Protein AF-A0A9E6JKS5-F1 (afdb_monomer)

pLDDT: mean 90.29, std 10.04, range [46.62, 97.31]

Foldseek 3Di:
DPDDDQPLLVVLQVPVVVDPDDDDDDDDPPSCNVVSCVVRPPDDADCVDPVSVVVVVVPPPD

Secondary structure (DSSP, 8-state):
---PPPHHHHHHHHHHHH-S-------STTSSHHHHHHHH-SS---TTSHHHHHHHHHGGG-

Structure (mmCIF, N/CA/C/O backbone):
data_AF-A0A9E6JKS5-F1
#
_entry.id   AF-A0A9E6JKS5-F1
#
loop_
_atom_site.group_PDB
_atom_site.id
_atom_site.type_symbol
_atom_site.label_atom_id
_atom_site.label_alt_id
_atom_site.label_comp_id
_atom_site.label_asym_id
_atom_site.label_entity_id
_atom_site.label_seq_id
_atom_site.pdbx_PDB_ins_code
_atom_site.Cartn_x
_atom_site.Cartn_y
_atom_site.Cartn_z
_atom_site.occupancy
_atom_site.B_iso_or_equiv
_atom_site.auth_seq_id
_atom_site.auth_comp_id
_atom_site.auth_asym_id
_atom_site.auth_atom_id
_atom_site.pdbx_PDB_model_num
ATOM 1 N N . MET A 1 1 ? -3.541 14.279 22.920 1.00 46.62 1 MET A N 1
ATOM 2 C CA . MET A 1 1 ? -4.109 14.331 21.553 1.00 46.62 1 MET A CA 1
ATOM 3 C C . MET A 1 1 ? -4.735 12.978 21.276 1.00 46.62 1 MET A C 1
ATOM 5 O O . MET A 1 1 ? -4.032 11.989 21.408 1.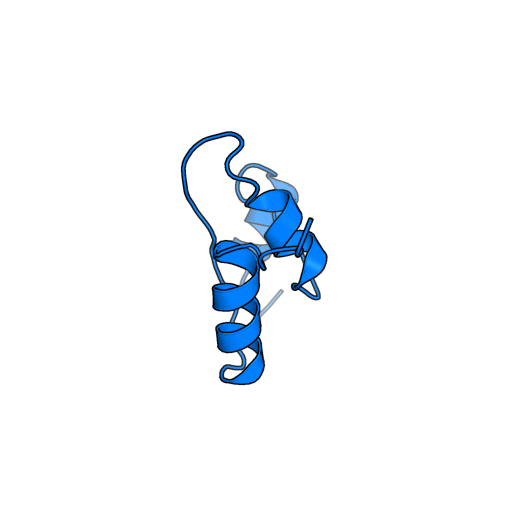00 46.62 1 MET A O 1
ATOM 9 N N . SER A 1 2 ? -6.041 12.913 21.008 1.00 56.75 2 SER A N 1
ATOM 10 C CA . SER A 1 2 ? -6.683 11.649 20.620 1.00 56.75 2 SER A CA 1
ATOM 11 C C . SER A 1 2 ? -6.188 11.287 19.220 1.00 56.75 2 SER A C 1
ATOM 13 O O . SER A 1 2 ? -6.341 12.092 18.298 1.00 56.75 2 SER A O 1
ATOM 15 N N . ASP A 1 3 ? -5.507 10.149 19.096 1.00 71.62 3 ASP A N 1
ATOM 16 C CA . ASP A 1 3 ? -4.961 9.680 17.827 1.00 71.62 3 ASP A CA 1
ATOM 17 C C . ASP A 1 3 ? -6.133 9.315 16.910 1.00 71.62 3 ASP A C 1
ATOM 19 O O . ASP A 1 3 ? -6.878 8.367 17.169 1.00 71.62 3 ASP A O 1
ATOM 23 N N . ARG A 1 4 ? -6.384 10.144 15.893 1.00 75.25 4 ARG A N 1
ATOM 24 C CA . ARG A 1 4 ? -7.441 9.869 14.918 1.00 75.25 4 ARG A CA 1
ATOM 25 C C . ARG A 1 4 ? -6.883 8.880 13.899 1.00 75.25 4 ARG A C 1
ATOM 27 O O . ARG A 1 4 ? -5.853 9.182 13.291 1.00 75.25 4 ARG A O 1
ATOM 34 N N . PRO A 1 5 ? -7.554 7.740 13.666 1.00 75.81 5 PRO A N 1
ATOM 35 C CA . PRO A 1 5 ? -7.057 6.751 12.726 1.00 75.81 5 PRO A CA 1
ATOM 36 C C . PRO A 1 5 ? -6.931 7.364 11.326 1.00 75.81 5 PRO A C 1
ATOM 38 O O . PRO A 1 5 ? -7.777 8.141 10.873 1.00 75.81 5 PRO A O 1
ATOM 41 N N . ARG A 1 6 ? -5.826 7.049 10.644 1.00 85.62 6 ARG A N 1
ATOM 42 C CA . ARG A 1 6 ? -5.552 7.557 9.296 1.00 85.62 6 ARG A CA 1
ATOM 43 C C . ARG A 1 6 ? -6.570 6.973 8.322 1.00 85.62 6 ARG A C 1
ATOM 45 O O . ARG A 1 6 ? -6.676 5.756 8.231 1.00 85.62 6 ARG A O 1
ATOM 52 N N . LEU A 1 7 ? -7.213 7.823 7.516 1.00 89.69 7 LEU A N 1
ATOM 53 C CA . LEU A 1 7 ? -8.248 7.404 6.558 1.00 89.69 7 LEU A CA 1
ATOM 54 C C . LEU A 1 7 ? -7.816 6.208 5.690 1.00 89.69 7 LEU A C 1
ATOM 56 O O . LEU A 1 7 ? -8.542 5.224 5.599 1.00 89.69 7 LEU A O 1
ATOM 60 N N . TYR A 1 8 ? -6.616 6.263 5.099 1.00 92.38 8 TYR A N 1
ATOM 61 C CA . TYR A 1 8 ? -6.100 5.163 4.276 1.00 92.38 8 TYR A CA 1
ATOM 62 C C . TYR A 1 8 ? -5.938 3.856 5.059 1.00 92.38 8 TYR A C 1
ATOM 64 O O . TYR A 1 8 ? -6.215 2.798 4.509 1.00 92.38 8 TYR A O 1
ATOM 72 N N . ALA A 1 9 ? -5.512 3.913 6.325 1.00 92.62 9 ALA A N 1
ATOM 73 C CA . ALA A 1 9 ? -5.373 2.716 7.150 1.00 92.62 9 ALA A CA 1
ATOM 74 C C . ALA A 1 9 ? -6.749 2.104 7.437 1.00 92.62 9 ALA A C 1
ATOM 76 O O . ALA A 1 9 ? -6.952 0.925 7.176 1.00 92.62 9 ALA A O 1
ATOM 77 N N . THR A 1 10 ? -7.723 2.925 7.842 1.00 93.62 10 THR A N 1
ATOM 78 C CA . THR A 1 10 ? -9.090 2.463 8.122 1.00 93.62 10 THR A CA 1
ATOM 79 C C . THR A 1 10 ? -9.743 1.798 6.910 1.00 93.62 10 THR A C 1
ATOM 81 O O . THR A 1 10 ? -10.337 0.731 7.044 1.00 93.62 10 THR A O 1
ATOM 84 N N . VAL A 1 11 ? -9.617 2.396 5.721 1.00 94.00 11 VAL A N 1
ATOM 85 C CA . VAL A 1 11 ? -10.194 1.834 4.487 1.00 94.00 11 VAL A CA 1
ATOM 86 C C . VAL A 1 11 ? -9.517 0.515 4.105 1.00 94.00 11 VAL A C 1
ATOM 88 O O . VAL A 1 11 ? -10.200 -0.439 3.736 1.00 94.00 11 VAL A O 1
ATOM 91 N N . LEU A 1 12 ? -8.187 0.436 4.210 1.00 95.31 12 LEU A N 1
ATOM 92 C CA . LEU A 1 12 ? -7.441 -0.778 3.871 1.00 95.31 12 LEU A CA 1
ATOM 93 C C . LEU A 1 12 ? -7.692 -1.917 4.866 1.00 95.31 12 LEU A C 1
ATOM 95 O O . LEU A 1 12 ? -7.863 -3.058 4.446 1.00 95.31 12 LEU A O 1
ATOM 99 N N . GLU A 1 13 ? -7.762 -1.621 6.163 1.00 94.94 13 GLU A N 1
ATOM 100 C CA . GLU A 1 13 ? -8.087 -2.610 7.196 1.00 94.94 13 GLU A CA 1
ATOM 101 C C . GLU A 1 13 ? -9.472 -3.219 6.984 1.00 94.94 13 GLU A C 1
ATOM 103 O O . GLU A 1 13 ? -9.629 -4.438 7.062 1.00 94.94 13 GLU A O 1
ATOM 108 N N . ASP A 1 14 ? -10.482 -2.391 6.700 1.00 95.75 14 ASP A N 1
ATOM 109 C CA . ASP A 1 14 ? -11.827 -2.891 6.417 1.00 95.75 14 ASP A CA 1
ATOM 110 C C . ASP A 1 14 ? -11.852 -3.728 5.129 1.00 95.75 14 ASP A C 1
ATOM 112 O O . ASP A 1 14 ? -12.417 -4.826 5.122 1.00 95.75 14 ASP A O 1
ATOM 116 N N . HIS A 1 15 ? -11.159 -3.276 4.075 1.00 96.19 15 HIS A N 1
ATOM 117 C CA . HIS A 1 15 ? -11.037 -4.027 2.828 1.00 96.19 15 HIS A CA 1
ATOM 118 C C . HIS A 1 15 ? -10.417 -5.413 3.050 1.00 96.19 15 HIS A C 1
ATOM 120 O O . HIS A 1 15 ? -11.014 -6.405 2.632 1.00 96.19 15 HIS A O 1
ATOM 126 N N . PHE A 1 16 ? -9.274 -5.505 3.736 1.00 95.94 16 PHE A N 1
ATOM 127 C CA . PHE A 1 16 ? -8.588 -6.781 3.970 1.00 95.94 16 PHE A CA 1
ATOM 128 C C . PHE A 1 16 ? -9.316 -7.691 4.962 1.00 95.94 16 PHE A C 1
ATOM 130 O O . PHE A 1 16 ? -9.211 -8.911 4.859 1.00 95.94 16 PHE A O 1
ATOM 137 N N . ARG A 1 17 ? -10.096 -7.135 5.898 1.00 95.88 17 ARG A N 1
ATOM 138 C CA . ARG A 1 17 ? -10.934 -7.940 6.800 1.00 95.88 17 ARG A CA 1
ATOM 139 C C . ARG A 1 17 ? -12.083 -8.621 6.058 1.00 95.88 17 ARG A C 1
ATOM 141 O O . ARG A 1 17 ? -12.472 -9.728 6.420 1.00 95.88 17 ARG A O 1
ATOM 148 N N . ARG A 1 18 ? -12.654 -7.950 5.057 1.00 97.31 18 ARG A N 1
ATOM 149 C CA . ARG A 1 18 ? -13.854 -8.418 4.344 1.00 97.31 18 ARG A CA 1
ATOM 150 C C . ARG A 1 18 ? -13.546 -9.185 3.065 1.00 97.31 18 ARG A C 1
ATOM 152 O O . ARG A 1 18 ? -14.387 -9.957 2.619 1.00 97.31 18 ARG A O 1
ATOM 159 N N . ASN A 1 19 ? -12.374 -8.969 2.473 1.00 95.88 19 ASN A N 1
ATOM 160 C CA . ASN A 1 19 ? -12.044 -9.474 1.148 1.00 95.88 19 ASN A CA 1
ATOM 161 C C . ASN A 1 19 ? -10.688 -10.173 1.154 1.00 95.88 19 ASN A C 1
ATOM 163 O O . ASN A 1 19 ? -9.706 -9.661 1.686 1.00 95.88 19 ASN A O 1
ATOM 167 N N . ARG A 1 20 ? -10.603 -11.306 0.453 1.00 93.00 20 ARG A N 1
ATOM 168 C CA . ARG A 1 20 ? -9.329 -11.971 0.148 1.00 93.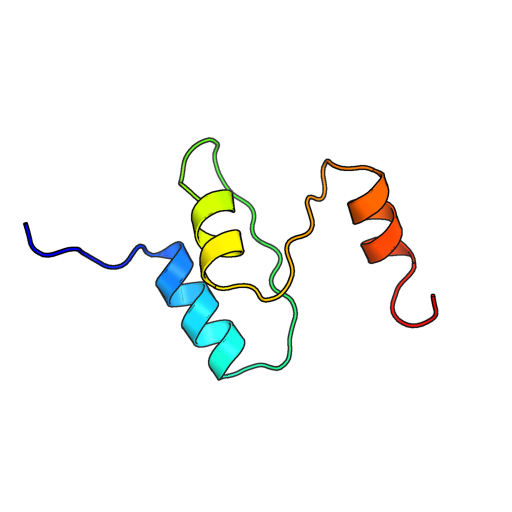00 20 ARG A CA 1
ATOM 169 C C . ARG A 1 20 ? -8.746 -11.421 -1.159 1.00 93.00 20 ARG A C 1
ATOM 171 O O . ARG A 1 20 ? -8.594 -12.156 -2.131 1.00 93.00 20 ARG A O 1
ATOM 178 N N . GLN A 1 21 ? -8.497 -10.114 -1.197 1.00 93.06 21 GLN A N 1
ATOM 179 C CA . GLN A 1 21 ? -8.070 -9.380 -2.391 1.00 93.06 21 GLN A CA 1
ATOM 180 C C . GLN A 1 21 ? -6.822 -8.535 -2.120 1.00 93.06 21 GLN A C 1
ATOM 182 O O . GLN A 1 21 ? -6.522 -8.176 -0.984 1.00 93.06 21 GLN A O 1
ATOM 187 N N . MET A 1 22 ? -6.093 -8.224 -3.191 1.00 93.88 22 MET A N 1
ATOM 188 C CA . MET A 1 22 ? -5.017 -7.235 -3.179 1.00 93.88 22 MET A CA 1
ATOM 189 C C . MET A 1 22 ? -5.608 -5.828 -3.347 1.00 93.88 22 MET A C 1
ATOM 191 O O . MET A 1 22 ? -6.528 -5.641 -4.140 1.00 93.88 22 MET A O 1
ATOM 195 N N . ALA A 1 23 ? -5.033 -4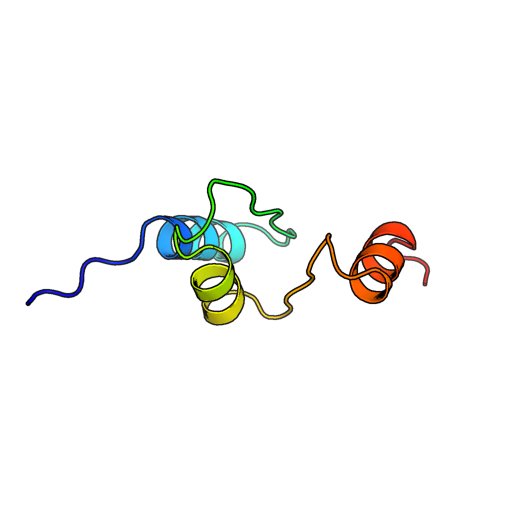.835 -2.662 1.00 95.50 23 ALA A N 1
ATOM 196 C CA . ALA A 1 23 ? -5.391 -3.428 -2.830 1.00 95.50 23 ALA A CA 1
ATOM 197 C C . ALA A 1 23 ? -4.279 -2.656 -3.561 1.00 95.50 23 ALA A C 1
ATOM 199 O O . ALA A 1 23 ? -3.128 -2.659 -3.124 1.00 95.50 23 ALA A O 1
ATOM 200 N N . LEU A 1 24 ? -4.632 -1.954 -4.642 1.00 94.62 24 LEU A N 1
ATOM 201 C CA . LEU A 1 24 ? -3.739 -1.024 -5.337 1.00 94.62 24 LEU A CA 1
ATOM 202 C C . LEU A 1 24 ? -4.030 0.405 -4.861 1.00 94.62 24 LEU A C 1
ATOM 204 O O . LEU A 1 24 ? -5.145 0.899 -5.017 1.00 94.62 24 LEU A O 1
ATOM 208 N N . VAL A 1 25 ? -3.039 1.075 -4.269 1.00 94.56 25 VAL A N 1
ATOM 209 C CA . VAL A 1 25 ? -3.238 2.374 -3.604 1.00 94.56 25 VAL A CA 1
ATOM 210 C C . VAL A 1 25 ? -2.489 3.481 -4.341 1.00 94.56 25 VAL A C 1
ATOM 212 O O . VAL A 1 25 ? -1.260 3.538 -4.325 1.00 94.56 25 VAL A O 1
ATOM 215 N N . SER A 1 26 ? -3.233 4.408 -4.944 1.00 93.94 26 SER A N 1
ATOM 216 C CA . SER A 1 26 ? -2.705 5.589 -5.639 1.00 93.94 26 SER A CA 1
ATOM 217 C C . SER A 1 26 ? -3.069 6.891 -4.908 1.00 93.94 26 SER A C 1
ATOM 219 O O . SER A 1 26 ? -3.837 6.892 -3.947 1.00 93.94 26 SER A O 1
ATOM 221 N N . GLY A 1 27 ? -2.457 8.014 -5.302 1.00 91.69 27 GLY A N 1
ATOM 222 C CA . GLY A 1 27 ? -2.792 9.347 -4.777 1.00 91.69 27 GLY A CA 1
ATOM 223 C C . GLY A 1 27 ? -1.594 10.290 -4.639 1.00 91.69 27 GLY A C 1
ATOM 224 O O . GLY A 1 27 ? -0.446 9.896 -4.860 1.00 91.69 27 GLY A O 1
ATOM 225 N N . ALA A 1 28 ? -1.849 11.535 -4.221 1.00 93.38 28 ALA A N 1
ATOM 226 C CA . ALA A 1 28 ? -0.860 12.620 -4.169 1.00 93.38 28 ALA A CA 1
ATOM 227 C C . ALA A 1 28 ? 0.397 12.297 -3.333 1.00 93.38 28 ALA A C 1
ATOM 229 O O . ALA A 1 28 ? 0.387 11.428 -2.453 1.00 93.38 28 ALA A O 1
ATOM 230 N N . ARG A 1 29 ? 1.517 12.980 -3.606 1.00 92.31 29 ARG A N 1
ATOM 231 C CA . ARG A 1 29 ? 2.779 12.779 -2.867 1.00 92.31 29 ARG A CA 1
ATOM 232 C C . ARG A 1 29 ? 2.589 13.129 -1.384 1.00 92.31 29 ARG A C 1
ATOM 234 O O . ARG A 1 29 ? 1.793 13.990 -1.041 1.00 92.31 29 ARG A O 1
ATOM 241 N N . GLN A 1 30 ? 3.302 12.415 -0.510 1.00 91.19 30 GLN A N 1
ATOM 242 C CA . GLN A 1 30 ? 3.366 12.667 0.942 1.00 91.19 30 GLN A CA 1
ATOM 243 C C . GLN A 1 30 ? 2.057 12.527 1.749 1.00 91.19 30 GLN A C 1
ATOM 245 O O . GLN A 1 30 ? 2.072 12.735 2.955 1.00 91.19 30 GLN A O 1
ATOM 250 N N . VAL A 1 31 ? 0.959 12.032 1.166 1.00 92.44 31 VAL A N 1
ATOM 251 C CA . VAL A 1 31 ? -0.300 11.774 1.911 1.00 92.44 31 VAL A CA 1
ATOM 252 C C . VAL A 1 31 ? -0.276 10.514 2.800 1.00 92.44 31 VAL A C 1
ATOM 254 O O . VAL A 1 31 ? -1.300 10.105 3.337 1.00 92.44 31 VAL A O 1
ATOM 257 N N . GLY A 1 32 ? 0.883 9.863 2.954 1.00 91.00 32 GLY A N 1
ATOM 258 C CA . GLY A 1 32 ? 1.054 8.723 3.865 1.00 91.00 32 GLY A CA 1
ATOM 259 C C . GLY A 1 32 ? 0.648 7.347 3.321 1.00 91.00 32 GLY A C 1
ATOM 260 O O .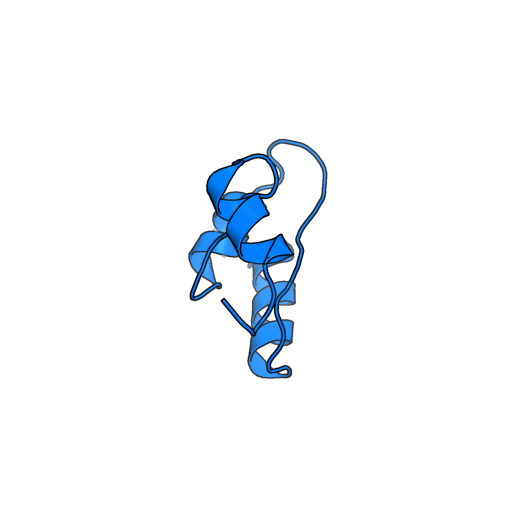 GLY A 1 32 ? 0.521 6.416 4.111 1.00 91.00 32 GLY A O 1
ATOM 261 N N . LYS A 1 33 ? 0.486 7.190 1.998 1.00 94.19 33 LYS A N 1
ATOM 262 C CA . LYS A 1 33 ? 0.102 5.913 1.352 1.00 94.19 33 LYS A CA 1
ATOM 263 C C . LYS A 1 33 ? 1.046 4.763 1.702 1.00 94.19 33 LYS A C 1
ATOM 265 O O . LYS A 1 33 ? 0.597 3.727 2.172 1.00 94.19 33 LYS A O 1
ATOM 270 N N . THR A 1 34 ? 2.353 4.969 1.527 1.00 94.38 34 THR A N 1
ATOM 271 C CA . THR A 1 34 ? 3.382 3.958 1.819 1.00 94.38 34 THR A CA 1
ATOM 272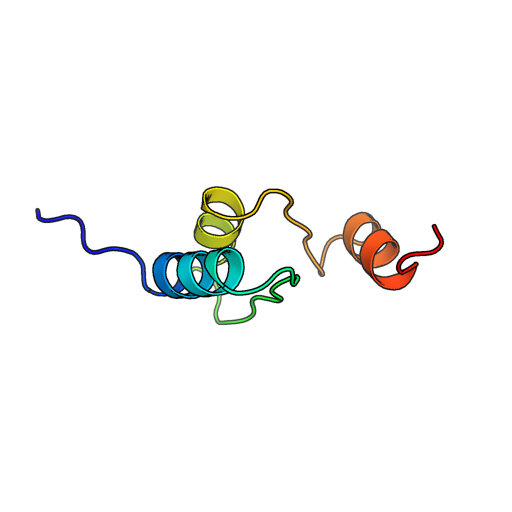 C C . THR A 1 34 ? 3.366 3.547 3.286 1.00 94.38 34 THR A C 1
ATOM 274 O O . THR A 1 34 ? 3.444 2.362 3.589 1.00 94.38 34 THR A O 1
ATOM 277 N N . THR A 1 35 ? 3.216 4.514 4.196 1.00 93.94 35 THR A N 1
ATOM 278 C CA . THR A 1 35 ? 3.104 4.244 5.633 1.00 93.94 35 THR A CA 1
ATOM 279 C C . THR A 1 35 ? 1.873 3.397 5.939 1.00 93.94 35 THR A C 1
ATOM 281 O O . THR A 1 35 ? 1.994 2.410 6.650 1.00 93.94 35 THR A O 1
ATOM 284 N N . ALA A 1 36 ? 0.711 3.738 5.369 1.00 94.06 36 ALA A N 1
ATOM 285 C CA . ALA A 1 36 ? -0.517 2.973 5.574 1.00 94.06 36 ALA A CA 1
ATOM 286 C C . ALA A 1 36 ? -0.405 1.548 5.010 1.00 94.06 36 ALA A C 1
ATOM 288 O O . ALA A 1 36 ? -0.666 0.597 5.734 1.00 94.06 36 ALA A O 1
ATOM 289 N N . CYS A 1 37 ? 0.061 1.384 3.765 1.00 95.25 37 CYS A N 1
ATOM 290 C CA . CYS A 1 37 ? 0.183 0.066 3.131 1.00 95.25 37 CYS A CA 1
ATOM 291 C C . CYS A 1 37 ? 1.135 -0.861 3.897 1.00 95.25 37 CYS A C 1
ATOM 293 O O . CYS A 1 37 ? 0.834 -2.036 4.062 1.00 95.25 37 CYS A O 1
ATOM 295 N N . ARG A 1 38 ? 2.261 -0.334 4.399 1.00 94.19 38 ARG A N 1
ATOM 296 C CA . ARG A 1 38 ? 3.219 -1.112 5.202 1.00 94.19 38 ARG A CA 1
ATOM 297 C C . ARG A 1 38 ? 2.710 -1.451 6.602 1.00 94.19 38 ARG A C 1
ATOM 299 O O . ARG A 1 38 ? 3.165 -2.433 7.166 1.00 94.19 38 ARG A O 1
ATOM 306 N N . ALA A 1 39 ? 1.819 -0.637 7.166 1.00 93.50 39 ALA A N 1
ATOM 307 C CA . ALA A 1 39 ? 1.258 -0.891 8.489 1.00 93.50 39 ALA A CA 1
ATOM 308 C C . ALA A 1 39 ? 0.201 -2.008 8.476 1.00 93.50 39 ALA A C 1
ATOM 310 O O . ALA A 1 39 ? 0.089 -2.741 9.452 1.00 93.50 39 ALA A O 1
ATOM 311 N N . VAL A 1 40 ? -0.571 -2.123 7.389 1.00 93.62 40 VAL A N 1
ATOM 312 C CA . VAL A 1 40 ? -1.765 -2.991 7.334 1.00 93.62 40 VAL A CA 1
ATOM 313 C C . VAL A 1 40 ? -1.630 -4.177 6.373 1.00 93.62 40 VAL A C 1
ATOM 315 O O . VAL A 1 40 ? -2.359 -5.156 6.504 1.00 93.62 40 VAL A O 1
ATOM 318 N N . GLY A 1 41 ? -0.733 -4.098 5.386 1.00 91.62 41 GLY A N 1
ATOM 319 C CA . GLY A 1 41 ? -0.515 -5.152 4.397 1.00 91.62 41 GLY A CA 1
ATOM 320 C C . GLY A 1 41 ? 0.476 -6.211 4.879 1.00 91.62 41 GLY A C 1
ATOM 321 O O . GLY A 1 41 ? 1.468 -5.898 5.530 1.00 91.62 41 GLY A O 1
ATOM 322 N N . THR A 1 42 ? 0.245 -7.470 4.504 1.00 93.81 42 THR A N 1
ATOM 323 C CA . THR A 1 42 ? 1.194 -8.577 4.736 1.00 93.81 42 THR A CA 1
ATOM 324 C C . THR A 1 42 ? 2.367 -8.565 3.756 1.00 93.81 42 THR A C 1
ATOM 326 O O . THR A 1 42 ? 3.451 -9.042 4.081 1.00 93.81 42 THR A O 1
ATOM 329 N N . ALA A 1 43 ? 2.158 -8.001 2.566 1.00 93.75 43 ALA A N 1
ATOM 330 C CA . ALA A 1 43 ? 3.180 -7.734 1.566 1.00 93.75 43 ALA A CA 1
ATOM 331 C C . ALA A 1 43 ? 2.976 -6.326 0.995 1.00 93.75 43 ALA A C 1
ATOM 333 O O . ALA A 1 43 ? 1.850 -5.833 0.897 1.00 93.75 43 ALA A O 1
ATOM 334 N N . TYR A 1 44 ? 4.074 -5.681 0.610 1.00 95.12 44 TYR A N 1
ATOM 335 C CA . TYR A 1 44 ? 4.069 -4.362 -0.011 1.00 95.12 44 TYR A CA 1
ATOM 336 C C . TYR A 1 44 ? 4.855 -4.421 -1.316 1.00 95.12 44 TYR A C 1
ATOM 338 O O . TYR A 1 44 ? 6.040 -4.739 -1.294 1.00 95.12 44 TYR A O 1
ATOM 346 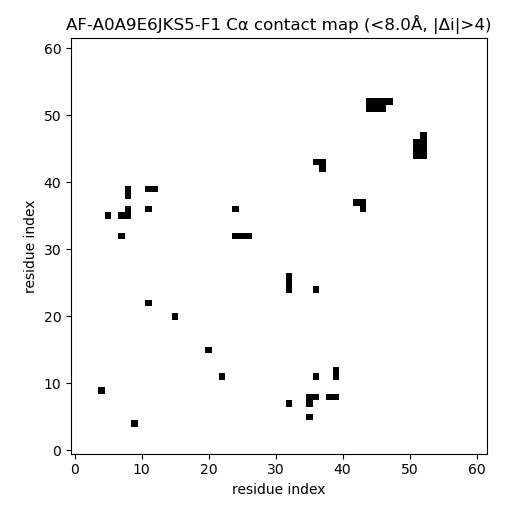N N . PHE A 1 45 ? 4.199 -4.059 -2.418 1.00 95.25 45 PHE A N 1
ATOM 347 C CA . PHE A 1 45 ? 4.807 -3.954 -3.741 1.00 95.25 45 PHE A CA 1
ATOM 348 C 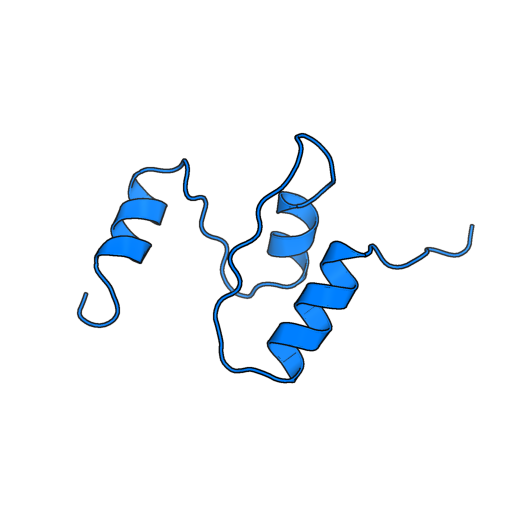C . PHE A 1 45 ? 4.750 -2.505 -4.212 1.00 95.25 45 PHE A C 1
ATOM 350 O O . PHE A 1 45 ? 3.714 -1.842 -4.105 1.00 95.25 45 PHE A O 1
ATOM 357 N N . ASN A 1 46 ? 5.861 -2.006 -4.739 1.00 94.75 46 ASN A N 1
ATOM 358 C CA . ASN A 1 46 ? 5.943 -0.690 -5.342 1.00 94.75 46 ASN A CA 1
ATOM 359 C C . ASN A 1 46 ? 5.896 -0.803 -6.869 1.00 94.75 46 ASN A C 1
ATOM 361 O O . ASN A 1 46 ? 6.830 -1.303 -7.480 1.00 94.75 46 ASN A O 1
ATOM 365 N N . TRP A 1 47 ? 4.860 -0.252 -7.498 1.00 93.56 47 TRP A N 1
ATOM 366 C CA . TRP A 1 47 ? 4.737 -0.255 -8.960 1.00 93.56 47 TRP A CA 1
ATOM 367 C C . TRP A 1 47 ? 5.914 0.422 -9.690 1.00 93.56 47 TRP A C 1
ATOM 369 O O . TRP A 1 47 ? 6.270 0.034 -10.807 1.00 93.56 47 TRP A O 1
ATOM 379 N N . ASP A 1 48 ? 6.544 1.418 -9.063 1.00 92.69 48 ASP A N 1
ATOM 380 C CA . ASP A 1 48 ? 7.702 2.108 -9.639 1.00 92.69 48 ASP A CA 1
ATOM 381 C C . ASP A 1 48 ? 8.990 1.273 -9.528 1.00 92.69 48 ASP A C 1
ATOM 383 O O . ASP A 1 48 ? 9.934 1.491 -10.291 1.00 92.69 48 ASP A O 1
ATOM 387 N N . ASN A 1 49 ? 9.031 0.288 -8.622 1.00 96.38 49 ASN A N 1
ATOM 388 C CA . ASN A 1 49 ? 10.115 -0.685 -8.556 1.00 96.38 49 ASN A CA 1
ATOM 389 C C . ASN A 1 49 ? 9.925 -1.728 -9.673 1.00 96.38 49 ASN A C 1
ATOM 391 O O . ASN A 1 49 ? 8.852 -2.308 -9.833 1.00 96.38 49 ASN A O 1
ATOM 395 N N . GLN A 1 50 ? 10.967 -1.943 -10.478 1.00 97.19 50 GLN A N 1
ATOM 396 C CA . GLN A 1 50 ? 10.877 -2.818 -11.649 1.00 97.19 50 GLN A CA 1
ATOM 397 C C . GLN A 1 50 ? 10.715 -4.298 -11.279 1.00 97.19 50 GLN A C 1
ATOM 399 O O . GLN A 1 50 ? 9.984 -5.003 -11.974 1.00 97.19 50 GLN A O 1
ATOM 404 N N . ASP A 1 51 ? 11.339 -4.748 -10.192 1.00 95.69 51 ASP A N 1
ATOM 405 C CA . ASP A 1 51 ? 11.269 -6.132 -9.717 1.00 95.69 51 ASP A CA 1
ATOM 406 C C . ASP A 1 51 ? 9.886 -6.435 -9.130 1.00 95.69 51 ASP A C 1
ATOM 408 O O . ASP A 1 51 ? 9.242 -7.411 -9.519 1.00 95.69 51 ASP A O 1
ATOM 412 N N . ASP A 1 52 ? 9.368 -5.538 -8.287 1.00 95.56 52 ASP A N 1
ATOM 413 C CA . ASP A 1 52 ? 8.007 -5.631 -7.744 1.00 95.56 52 ASP A CA 1
ATOM 414 C C . ASP A 1 52 ? 6.964 -5.620 -8.870 1.00 95.56 52 ASP A C 1
ATOM 416 O O . ASP A 1 52 ? 6.038 -6.434 -8.894 1.00 95.56 52 ASP A O 1
ATOM 420 N N . ARG A 1 53 ? 7.121 -4.717 -9.847 1.00 95.44 53 ARG A N 1
ATOM 421 C CA . ARG A 1 53 ? 6.229 -4.651 -11.009 1.00 95.44 53 ARG A CA 1
ATOM 422 C C . ARG A 1 53 ? 6.299 -5.926 -11.841 1.00 95.44 53 ARG A C 1
ATOM 424 O O . ARG A 1 53 ? 5.262 -6.396 -12.302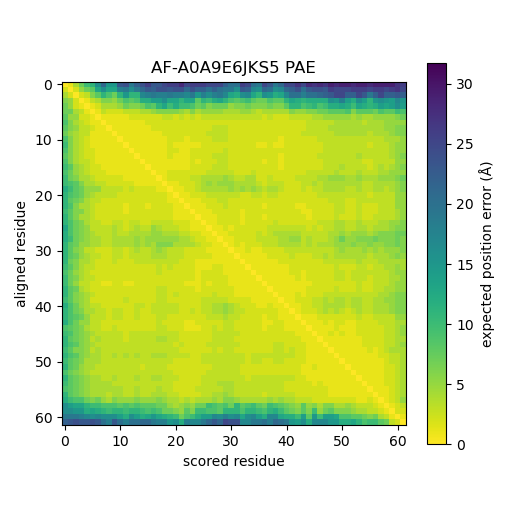 1.00 95.44 53 ARG A O 1
ATOM 431 N N . ARG A 1 54 ? 7.490 -6.503 -12.024 1.00 95.12 54 ARG A N 1
ATOM 432 C CA . ARG A 1 54 ? 7.657 -7.782 -12.723 1.00 95.12 54 ARG A CA 1
ATOM 433 C C . ARG A 1 54 ? 6.893 -8.896 -12.011 1.00 95.12 54 ARG A C 1
ATOM 435 O O . ARG A 1 54 ? 6.167 -9.620 -12.682 1.00 95.12 54 ARG A O 1
ATOM 442 N N . MET A 1 55 ? 6.995 -8.989 -10.685 1.00 92.81 55 MET A N 1
ATOM 443 C CA . MET A 1 55 ? 6.240 -9.963 -9.884 1.00 92.81 55 MET A CA 1
ATOM 444 C C . MET A 1 55 ? 4.726 -9.816 -10.074 1.00 92.81 55 MET A C 1
ATOM 446 O O . MET A 1 55 ? 4.038 -10.807 -10.304 1.00 92.81 55 MET A O 1
ATOM 450 N N . LEU A 1 56 ? 4.206 -8.585 -10.046 1.00 91.31 56 LEU A N 1
ATOM 451 C CA . LEU A 1 56 ? 2.777 -8.328 -10.266 1.00 91.31 56 LEU A CA 1
ATOM 452 C C . LEU A 1 56 ? 2.316 -8.728 -11.677 1.00 91.31 56 LEU A C 1
ATOM 454 O O . LEU A 1 56 ? 1.221 -9.263 -11.835 1.00 91.31 56 LEU A O 1
ATOM 458 N N . LEU A 1 57 ? 3.140 -8.477 -12.698 1.00 93.62 57 LEU A N 1
ATOM 459 C CA . LEU A 1 57 ? 2.813 -8.763 -14.100 1.00 93.62 57 LEU A CA 1
ATOM 460 C C . LEU A 1 57 ? 2.948 -10.242 -14.479 1.00 93.62 57 LEU A C 1
ATOM 462 O O . LEU A 1 57 ? 2.276 -10.683 -15.407 1.00 93.62 57 LEU A O 1
ATOM 466 N N . LEU A 1 58 ? 3.794 -11.004 -13.782 1.00 93.25 58 LEU A N 1
ATOM 467 C CA . LEU A 1 58 ? 3.927 -12.449 -13.990 1.00 93.25 58 LEU A CA 1
ATOM 468 C C . LEU A 1 58 ? 2.632 -13.208 -13.656 1.00 93.25 58 LEU A C 1
ATOM 470 O O . LEU A 1 58 ? 2.352 -14.252 -14.245 1.00 93.25 58 LEU A O 1
ATOM 474 N N . GLY A 1 59 ? 1.820 -12.662 -12.749 1.00 85.94 59 GLY A N 1
ATOM 475 C CA . GLY A 1 59 ? 0.551 -13.255 -12.355 1.00 85.94 59 GLY A CA 1
ATOM 476 C C . GLY A 1 59 ? 0.709 -14.529 -11.509 1.00 85.94 59 GLY A C 1
ATOM 477 O O . GLY A 1 59 ? 1.796 -14.848 -11.036 1.00 85.94 59 GLY A O 1
ATOM 478 N N . PRO A 1 60 ? -0.388 -15.268 -11.278 1.00 81.38 60 PRO A N 1
ATOM 479 C CA . PRO A 1 60 ? -0.437 -16.372 -10.313 1.00 81.38 60 PRO A CA 1
ATOM 480 C C . PRO A 1 60 ? 0.305 -17.654 -10.737 1.00 81.38 60 PRO A C 1
ATOM 482 O O . PRO A 1 60 ? 0.292 -18.617 -9.978 1.00 81.38 60 PRO A O 1
ATOM 485 N N . GLY A 1 61 ? 0.894 -17.696 -11.937 1.00 72.38 61 GLY A N 1
ATOM 486 C CA . GLY A 1 61 ? 1.579 -18.873 -12.489 1.00 72.38 61 GLY A CA 1
ATOM 487 C C . GLY A 1 61 ? 3.109 -18.808 -12.464 1.00 72.38 61 GLY A C 1
ATOM 488 O O . GLY A 1 61 ? 3.735 -19.651 -13.105 1.00 72.38 61 GLY A O 1
ATOM 489 N N . ALA A 1 62 ? 3.689 -17.800 -11.804 1.00 56.66 62 ALA A N 1
ATOM 490 C CA . ALA A 1 62 ? 5.133 -17.705 -11.571 1.00 56.66 62 ALA A CA 1
ATOM 491 C C . ALA A 1 62 ? 5.627 -18.647 -10.469 1.00 56.66 62 ALA A C 1
ATOM 493 O O . ALA A 1 62 ? 4.861 -18.898 -9.510 1.00 56.66 62 ALA A O 1
#

Radius of gyration: 13.32 Å; Cα contacts (8 Å, |Δi|>4): 27; chains: 1; bounding box: 25×33×36 Å

Solvent-accessible surface area (backbone atoms only — not comparable to full-atom values): 4214 Å² total; per-residue (Å²): 131,86,84,73,80,53,68,69,3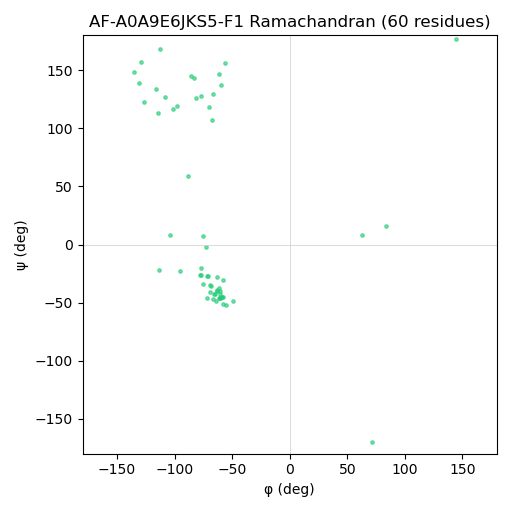9,57,54,49,49,52,46,55,73,74,38,100,66,88,84,88,86,84,78,72,85,90,75,46,63,69,62,33,45,62,73,72,41,96,69,80,75,48,76,89,40,68,67,44,34,47,57,66,71,57,45,96,81,110

Sequence (62 aa):
MSDRPRLYATVLEDHFRRNRQMALVSGARQVGKTTACRAVGTAYFNWDNQDDRRMLLLGPGA

Nearest PDB structures (foldseek):
  6gfw-assembly1_E  TM=3.153E-01  e=6.077E+00  Escherichia coli K-12

Mean predicted aligned error: 4.42 Å